Protein AF-T1H4Y2-F1 (afdb_monomer_lite)

Secondary structure (DSSP, 8-state):
--HHHHHHHHHT--STT-EEEEESS-BTTBPPEEEEEE---GGGGGGTT---TTT-EEEEEETTTEEEEEEEEHHHHHHHEEE--HHHHHHHHHHHHHHHHHS-HHHHHHS--HHHHTT----

Radius of gyration: 16.42 Å; chains: 1; bounding box: 44×29×43 Å

InterPro domains:
  IPR026741 Protein strawberry notch [PTHR12706] (1-123)
  IPR057332 SBNO, alpha/beta domain [PF25373] (1-123)

Foldseek 3Di:
DALVVLVVVQVPADDPLWAWWWFPDDQVNAIFIKTWHWDPDPVCPVPPPDDDQQNTWTWIAGLQPGTDPDIDGSVVRVVGIDHDDSVVRNVRRNVRNVCSVVPPPCCVRVVDDPQVVVVHDDD

Structure (mmCIF, N/CA/C/O backbone):
data_AF-T1H4Y2-F1
#
_entry.id   AF-T1H4Y2-F1
#
loop_
_atom_site.group_PDB
_atom_site.id
_atom_site.type_symbol
_atom_site.label_atom_id
_atom_site.label_alt_id
_atom_site.label_comp_id
_atom_site.label_asym_id
_atom_site.label_entity_id
_atom_site.label_seq_id
_atom_site.pdbx_PDB_ins_code
_atom_site.Cartn_x
_atom_site.Cartn_y
_atom_site.Cartn_z
_atom_site.occupancy
_atom_site.B_iso_or_equiv
_atom_site.auth_seq_id
_atom_site.auth_comp_id
_atom_site.auth_asym_id
_atom_site.auth_atom_id
_atom_site.pdbx_PDB_model_num
ATOM 1 N N . MET A 1 1 ? -4.851 -5.226 -8.781 1.00 81.88 1 MET A N 1
ATOM 2 C CA . MET A 1 1 ? -5.851 -4.181 -8.496 1.00 81.88 1 MET A CA 1
ATOM 3 C C . MET A 1 1 ? -5.241 -2.834 -8.821 1.00 81.88 1 MET A C 1
ATOM 5 O O . MET A 1 1 ? -4.300 -2.418 -8.142 1.00 81.88 1 MET A O 1
ATOM 9 N N . ILE A 1 2 ? -5.724 -2.202 -9.889 1.00 88.38 2 ILE A N 1
ATOM 10 C CA . ILE A 1 2 ? -5.220 -0.889 -10.318 1.00 88.38 2 ILE A CA 1
ATOM 11 C C . ILE A 1 2 ? -5.605 0.194 -9.308 1.00 88.38 2 ILE A C 1
ATOM 13 O O . ILE A 1 2 ? -6.512 0.007 -8.497 1.00 88.38 2 ILE A O 1
ATOM 17 N N . TRP A 1 3 ? -4.928 1.343 -9.369 1.00 90.06 3 TRP A N 1
ATOM 18 C CA . TRP A 1 3 ? -5.235 2.483 -8.503 1.00 90.06 3 TRP A CA 1
ATOM 19 C C . TRP A 1 3 ? -6.704 2.917 -8.592 1.00 90.06 3 TRP A C 1
ATOM 21 O O . TRP A 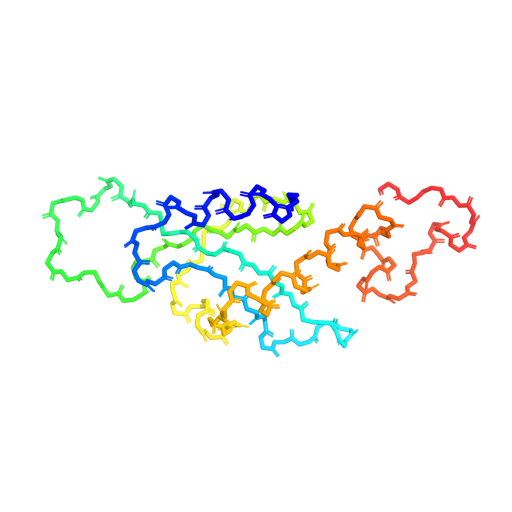1 3 ? -7.332 3.161 -7.568 1.00 90.06 3 TRP A O 1
ATOM 31 N N . GLN A 1 4 ? -7.284 2.915 -9.796 1.00 89.88 4 GLN A N 1
ATOM 32 C CA . GLN A 1 4 ? -8.680 3.301 -10.015 1.00 89.88 4 GLN A CA 1
ATOM 33 C C . GLN A 1 4 ? -9.664 2.444 -9.200 1.00 89.88 4 GLN A C 1
ATOM 35 O O . GLN A 1 4 ? -10.552 2.981 -8.547 1.00 89.88 4 GLN A O 1
ATOM 40 N N . GLU A 1 5 ? -9.470 1.121 -9.182 1.00 90.12 5 GLU A N 1
ATOM 41 C CA . GLU A 1 5 ? -10.278 0.196 -8.375 1.00 90.12 5 GLU A CA 1
ATOM 42 C C . GLU A 1 5 ? -10.067 0.425 -6.872 1.00 90.12 5 GLU A C 1
ATOM 44 O O . GLU A 1 5 ? -10.979 0.235 -6.069 1.00 90.12 5 GLU A O 1
ATOM 49 N N . ALA A 1 6 ? -8.853 0.818 -6.475 1.00 89.50 6 ALA A N 1
ATOM 50 C CA . ALA A 1 6 ? -8.533 1.143 -5.090 1.00 89.50 6 ALA A CA 1
ATOM 51 C C . ALA A 1 6 ? -9.216 2.419 -4.618 1.00 89.50 6 ALA A C 1
ATOM 53 O O . ALA A 1 6 ? -9.718 2.444 -3.499 1.00 89.50 6 ALA A O 1
ATOM 54 N N . ILE A 1 7 ? -9.272 3.439 -5.469 1.00 90.94 7 ILE A N 1
ATOM 55 C CA . ILE A 1 7 ? -9.987 4.684 -5.196 1.00 90.94 7 ILE A CA 1
ATOM 56 C C . ILE A 1 7 ? -11.494 4.466 -5.135 1.00 90.94 7 ILE A C 1
ATOM 58 O O . ILE A 1 7 ? -12.126 4.991 -4.226 1.00 90.94 7 ILE A O 1
ATOM 62 N N . ASP A 1 8 ? -12.059 3.677 -6.047 1.00 90.75 8 ASP A N 1
ATOM 63 C CA . ASP A 1 8 ? -13.487 3.345 -6.025 1.00 90.75 8 ASP A CA 1
ATOM 64 C C . ASP A 1 8 ? -13.871 2.677 -4.696 1.00 90.75 8 ASP A C 1
ATOM 66 O O . ASP A 1 8 ? -14.732 3.167 -3.967 1.00 90.75 8 ASP A O 1
ATOM 70 N N . LYS A 1 9 ? -13.102 1.655 -4.291 1.00 88.50 9 LYS A N 1
ATOM 71 C CA . LYS A 1 9 ? -13.242 1.026 -2.972 1.00 88.50 9 LYS A CA 1
ATOM 72 C C . LYS A 1 9 ? -13.044 2.012 -1.834 1.00 88.50 9 LYS A C 1
ATOM 74 O O . LYS A 1 9 ? -13.779 1.939 -0.862 1.00 88.50 9 LYS A O 1
ATOM 79 N N . TRP A 1 10 ? -12.048 2.891 -1.937 1.00 89.00 10 TRP A N 1
ATOM 80 C CA . TRP A 1 10 ? -11.761 3.906 -0.929 1.00 89.00 10 TRP A CA 1
ATOM 81 C C . TRP A 1 10 ? -12.909 4.905 -0.758 1.00 89.00 10 TRP A C 1
ATOM 83 O O . TRP A 1 10 ? -13.188 5.317 0.363 1.00 89.00 10 TRP A O 1
ATOM 93 N N . SER A 1 11 ? -13.597 5.250 -1.846 1.00 88.06 11 SER A N 1
ATOM 94 C CA . SER A 1 11 ? -14.745 6.155 -1.835 1.00 88.06 11 SER A CA 1
ATOM 95 C C . SER A 1 11 ? -15.977 5.557 -1.152 1.00 88.06 11 SER A C 1
ATOM 97 O O . SER A 1 11 ? -16.832 6.320 -0.708 1.00 88.06 11 SER A O 1
ATOM 99 N N . ASP A 1 12 ? -16.081 4.228 -1.081 1.00 86.19 12 ASP A N 1
ATOM 100 C CA . ASP A 1 12 ? -17.157 3.520 -0.372 1.00 86.19 12 ASP A CA 1
ATOM 101 C C . ASP A 1 12 ? -16.864 3.370 1.137 1.00 86.19 12 ASP A C 1
ATOM 103 O O . ASP A 1 12 ? -17.746 3.016 1.920 1.00 86.19 12 ASP A O 1
ATOM 107 N N . LEU A 1 13 ? -15.629 3.659 1.573 1.00 83.75 13 LEU A N 1
ATOM 108 C CA . LEU A 1 13 ? -15.229 3.549 2.978 1.00 83.75 13 LEU A CA 1
ATOM 109 C C . LEU A 1 13 ? -15.849 4.678 3.801 1.00 83.75 13 LEU A C 1
ATOM 111 O O . LEU A 1 13 ? -15.805 5.852 3.434 1.00 83.75 13 LEU A O 1
ATOM 115 N N . ILE A 1 14 ? -16.384 4.310 4.960 1.00 76.25 14 ILE A N 1
ATOM 116 C CA . ILE A 1 14 ? -17.129 5.213 5.848 1.00 76.25 14 ILE A CA 1
ATOM 117 C C . ILE A 1 14 ? -16.488 5.346 7.230 1.00 76.25 14 ILE A C 1
ATOM 119 O O . ILE A 1 14 ? -16.766 6.307 7.948 1.00 76.25 14 ILE A O 1
ATOM 123 N N . SER A 1 15 ? -15.640 4.399 7.635 1.00 79.00 15 SER A N 1
ATOM 124 C CA . SER A 1 15 ? -14.961 4.434 8.928 1.00 79.00 15 SER A CA 1
ATOM 125 C C . SER A 1 15 ? -13.713 5.312 8.843 1.00 79.00 15 SER A C 1
ATOM 127 O O . SER A 1 15 ? -12.883 5.182 7.948 1.00 79.00 15 SER A O 1
ATOM 129 N N . ASP A 1 16 ? -13.511 6.175 9.839 1.00 79.62 16 ASP A N 1
ATOM 130 C CA . ASP A 1 16 ? -12.327 7.046 9.929 1.00 79.62 16 ASP A CA 1
ATOM 131 C C . ASP A 1 16 ? -11.009 6.248 10.001 1.00 79.62 16 ASP A C 1
ATOM 133 O O . ASP A 1 16 ? -9.927 6.740 9.688 1.00 79.62 16 ASP A O 1
ATOM 137 N N . LYS A 1 17 ? -11.086 4.974 10.386 1.00 83.81 17 LYS A N 1
ATOM 138 C CA . LYS A 1 17 ? -9.941 4.062 10.472 1.00 83.81 17 LYS A CA 1
ATOM 139 C C . LYS A 1 17 ? -9.668 3.318 9.171 1.00 83.81 17 LYS A C 1
ATOM 141 O O . LYS A 1 17 ? -8.681 2.600 9.086 1.00 83.81 17 LYS A O 1
ATOM 146 N N . GLU A 1 18 ? -10.533 3.455 8.182 1.00 89.19 18 GLU A N 1
ATOM 147 C CA . GLU A 1 18 ? -10.316 2.907 6.857 1.00 89.19 18 GLU A CA 1
ATOM 148 C C . GLU A 1 18 ? -9.464 3.861 6.017 1.00 89.19 18 GLU A C 1
ATOM 150 O O . GLU A 1 18 ? -9.376 5.070 6.270 1.00 89.19 18 GLU A O 1
ATOM 155 N N . GLY A 1 19 ? -8.776 3.305 5.023 1.00 91.94 19 GLY A N 1
ATOM 156 C CA . GLY A 1 19 ? -7.998 4.105 4.090 1.00 91.94 19 GLY A CA 1
ATOM 157 C C . GLY A 1 19 ? -6.713 3.450 3.621 1.00 91.94 19 GLY A C 1
ATOM 158 O O . GLY A 1 19 ? -6.506 2.242 3.755 1.00 91.94 19 GLY A O 1
ATOM 159 N N . PHE A 1 20 ? -5.842 4.277 3.053 1.00 93.38 20 PHE A N 1
ATOM 160 C CA . PHE A 1 20 ? -4.547 3.841 2.560 1.00 93.38 20 PHE A CA 1
ATOM 161 C C . PHE A 1 20 ? -3.486 3.855 3.652 1.00 93.38 20 PHE A C 1
ATOM 163 O O . PHE A 1 20 ? -3.387 4.777 4.465 1.00 93.38 20 PHE A O 1
ATOM 170 N N . TYR A 1 21 ? -2.656 2.821 3.629 1.00 92.88 21 TYR A N 1
ATOM 171 C CA . TYR A 1 21 ? -1.586 2.606 4.581 1.00 92.88 21 TYR A CA 1
ATOM 172 C C . TYR A 1 21 ? -0.293 2.235 3.854 1.00 92.88 21 TYR A C 1
ATOM 174 O O . TYR A 1 21 ? -0.297 1.430 2.924 1.00 92.88 21 TYR A O 1
ATOM 182 N N . LEU A 1 22 ? 0.832 2.784 4.313 1.00 92.38 22 LEU A N 1
ATOM 183 C CA . LEU A 1 22 ? 2.173 2.447 3.833 1.00 92.38 22 LEU A CA 1
ATOM 184 C C . LEU A 1 22 ? 2.956 1.688 4.892 1.00 92.38 22 LEU A C 1
ATOM 186 O O . LEU A 1 22 ? 2.957 2.065 6.061 1.00 92.38 22 LEU A O 1
ATOM 190 N N . SER A 1 23 ? 3.662 0.633 4.494 1.00 90.56 23 SER A N 1
ATOM 191 C CA . SER A 1 23 ? 4.446 -0.166 5.433 1.00 90.56 23 SER A CA 1
ATOM 192 C C . SER A 1 23 ? 5.581 0.653 6.048 1.00 90.56 23 SER A C 1
ATOM 194 O O . SER A 1 23 ? 6.329 1.333 5.343 1.00 90.56 23 SER A O 1
ATOM 196 N N . HIS A 1 24 ? 5.754 0.537 7.367 1.00 87.62 24 HIS A N 1
ATOM 197 C CA . HIS A 1 24 ? 6.949 1.035 8.053 1.00 87.62 24 HIS A CA 1
ATOM 198 C C . HIS A 1 24 ? 8.186 0.250 7.620 1.00 87.62 24 HIS A C 1
ATOM 200 O O . HIS A 1 24 ? 9.274 0.802 7.476 1.00 87.62 24 HIS A O 1
ATOM 206 N N . GLN A 1 25 ? 8.011 -1.055 7.407 1.00 78.94 25 GLN A N 1
ATOM 207 C CA . GLN A 1 25 ? 9.081 -1.911 6.928 1.00 78.94 25 GLN A CA 1
ATOM 208 C C . GLN A 1 25 ? 9.297 -1.699 5.433 1.00 78.94 25 GLN A C 1
ATOM 210 O O . GLN A 1 25 ? 8.388 -1.893 4.620 1.00 78.94 25 GLN A O 1
ATOM 215 N N . LEU A 1 26 ? 10.529 -1.336 5.091 1.00 76.62 26 LEU A N 1
ATOM 216 C CA . LEU A 1 26 ? 11.036 -1.350 3.730 1.00 76.62 26 LEU A CA 1
ATOM 217 C C . LEU A 1 26 ? 11.454 -2.781 3.409 1.00 76.62 26 LEU A C 1
ATOM 219 O O . LEU A 1 26 ? 12.373 -3.319 4.026 1.00 76.62 26 LEU A O 1
ATOM 223 N N . LYS A 1 27 ? 10.794 -3.404 2.440 1.00 67.56 27 LYS A N 1
ATOM 224 C CA . LYS A 1 27 ? 11.265 -4.672 1.885 1.00 67.56 27 LYS A CA 1
ATOM 225 C C . LYS A 1 27 ? 12.084 -4.348 0.644 1.00 67.56 27 LYS A C 1
ATOM 227 O O . LYS A 1 27 ? 11.551 -3.798 -0.315 1.00 67.56 27 LYS A O 1
ATOM 232 N N . ASN A 1 28 ? 13.383 -4.641 0.702 1.00 65.56 28 ASN A N 1
ATOM 233 C CA . ASN A 1 28 ? 14.341 -4.347 -0.367 1.00 65.56 28 ASN A CA 1
ATOM 234 C C . ASN A 1 28 ? 14.329 -2.863 -0.807 1.00 65.56 28 ASN A C 1
ATOM 236 O O . ASN A 1 28 ? 14.277 -2.544 -1.991 1.00 65.56 28 ASN A O 1
ATOM 240 N N . GLY A 1 29 ? 14.271 -1.946 0.168 1.00 67.75 29 GLY A N 1
ATOM 241 C CA . GLY A 1 29 ? 14.227 -0.498 -0.076 1.00 67.75 29 GLY A CA 1
ATOM 242 C C . GLY A 1 29 ? 12.876 0.054 -0.548 1.00 67.75 29 GLY A C 1
ATOM 243 O O . GLY A 1 29 ? 12.753 1.263 -0.725 1.00 67.75 29 GLY A O 1
ATOM 244 N N . LYS A 1 30 ? 11.846 -0.788 -0.713 1.00 75.50 30 LYS A N 1
ATOM 245 C CA . LYS A 1 30 ? 10.521 -0.378 -1.202 1.00 75.50 30 LYS A CA 1
ATOM 246 C C . LYS A 1 30 ? 9.466 -0.436 -0.097 1.00 75.50 30 LYS A C 1
ATOM 248 O O . LYS A 1 30 ? 9.422 -1.384 0.695 1.00 75.50 30 LYS A O 1
ATOM 253 N N . LYS A 1 31 ? 8.601 0.581 -0.050 1.00 84.12 31 LYS A N 1
ATOM 254 C CA . LYS A 1 31 ? 7.410 0.616 0.815 1.00 84.12 31 LYS A CA 1
ATOM 255 C C . LYS A 1 31 ? 6.259 -0.125 0.145 1.00 84.12 31 LYS A C 1
ATOM 257 O O . LYS A 1 31 ? 6.141 -0.117 -1.076 1.00 84.12 31 LYS A O 1
ATOM 262 N N . THR A 1 32 ? 5.410 -0.748 0.956 1.00 85.56 32 THR A N 1
ATOM 263 C CA . THR A 1 32 ? 4.195 -1.421 0.491 1.00 85.56 32 THR A CA 1
ATOM 264 C C . THR A 1 32 ? 2.977 -0.574 0.796 1.00 85.56 32 THR A C 1
ATOM 266 O O . THR A 1 32 ? 2.720 -0.300 1.967 1.00 85.56 32 THR A O 1
ATOM 269 N N . ALA A 1 33 ? 2.236 -0.206 -0.243 1.00 91.38 33 ALA A N 1
ATOM 270 C CA . ALA A 1 33 ? 0.922 0.398 -0.146 1.00 91.38 33 ALA A CA 1
ATOM 271 C C . ALA A 1 33 ? -0.145 -0.685 -0.007 1.00 91.38 33 AL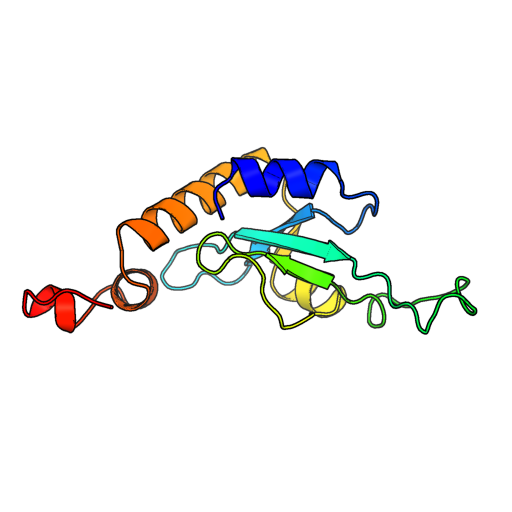A A C 1
ATOM 273 O O . ALA A 1 33 ? -0.145 -1.695 -0.714 1.00 91.38 33 ALA A O 1
ATOM 274 N N . ILE A 1 34 ? -1.039 -0.471 0.949 1.00 92.56 34 ILE A N 1
ATOM 275 C CA . ILE A 1 34 ? -2.196 -1.317 1.194 1.00 92.56 34 ILE A CA 1
ATOM 276 C C . ILE A 1 34 ? -3.423 -0.445 1.451 1.00 92.56 34 ILE A C 1
ATOM 278 O O . ILE A 1 34 ? -3.305 0.685 1.920 1.00 92.56 34 ILE A O 1
ATOM 282 N N . LEU A 1 35 ? -4.600 -0.978 1.155 1.00 92.38 35 LEU A N 1
ATOM 283 C CA . LEU A 1 35 ? -5.880 -0.346 1.452 1.00 92.38 35 LEU A CA 1
ATOM 284 C C . LEU A 1 35 ? -6.550 -1.207 2.514 1.00 92.38 35 LEU A C 1
ATOM 286 O O . LEU A 1 35 ? -6.784 -2.393 2.286 1.00 92.38 35 LEU A O 1
ATOM 290 N N . ALA A 1 36 ? -6.789 -0.634 3.686 1.00 92.31 36 ALA A N 1
ATOM 291 C CA . ALA A 1 36 ? -7.446 -1.317 4.786 1.00 92.31 36 ALA A CA 1
ATOM 292 C C . ALA A 1 36 ? -8.919 -0.904 4.823 1.00 92.31 36 ALA A C 1
ATOM 294 O O . ALA A 1 36 ? -9.232 0.282 4.927 1.00 92.31 36 ALA A O 1
ATOM 295 N N . CYS A 1 37 ? -9.797 -1.899 4.745 1.00 89.56 37 CYS A N 1
ATOM 296 C CA . CYS A 1 37 ? -11.246 -1.753 4.804 1.00 89.56 37 CYS A CA 1
ATOM 297 C C . CYS A 1 37 ? -11.771 -2.531 6.014 1.00 89.56 37 CYS A C 1
ATOM 299 O O . CYS A 1 37 ? -11.384 -3.676 6.226 1.00 89.56 37 CYS A O 1
ATOM 301 N N . GLU A 1 38 ? -12.584 -1.907 6.848 1.00 87.19 38 GLU A N 1
ATOM 302 C CA . GLU A 1 38 ? -13.119 -2.473 8.077 1.00 87.19 38 GLU A CA 1
ATOM 303 C C . GLU A 1 38 ? -14.137 -3.561 7.730 1.00 87.19 38 GLU A C 1
ATOM 305 O O . GLU A 1 38 ? -15.039 -3.373 6.916 1.00 87.19 38 GLU A O 1
ATOM 310 N N . VAL A 1 39 ? -13.997 -4.737 8.340 1.00 82.56 39 VAL A N 1
ATOM 311 C CA . VAL A 1 39 ? -14.918 -5.848 8.093 1.00 82.56 39 VAL A CA 1
ATOM 312 C C . VAL A 1 39 ? -16.003 -5.809 9.153 1.00 82.56 39 VAL A C 1
ATOM 314 O O . VAL A 1 39 ? -15.747 -6.090 10.325 1.00 82.56 39 VAL A O 1
ATOM 317 N N . GLU A 1 40 ? -17.235 -5.493 8.751 1.00 68.81 40 GLU A N 1
ATOM 318 C CA . GLU A 1 40 ? -18.371 -5.504 9.672 1.00 68.81 40 GLU A CA 1
ATOM 319 C C . GLU A 1 40 ? -18.643 -6.951 10.131 1.00 68.81 40 GLU A C 1
ATOM 321 O O . GLU A 1 40 ? -19.259 -7.762 9.428 1.00 68.81 40 GLU A O 1
ATOM 326 N N . GLN A 1 41 ? -18.168 -7.315 11.327 1.00 61.16 41 GLN A N 1
ATOM 327 C CA . GLN A 1 41 ? -18.434 -8.633 11.896 1.00 61.16 41 GLN A CA 1
ATOM 328 C C . GLN A 1 41 ? -19.923 -8.753 12.239 1.00 61.16 41 GLN A C 1
ATOM 330 O O . GLN A 1 41 ? -20.395 -8.288 13.277 1.00 61.16 41 GLN A O 1
ATOM 335 N N . LYS A 1 42 ? -20.673 -9.452 11.376 1.00 53.31 42 LYS A N 1
ATOM 336 C CA . LYS A 1 42 ? -22.108 -9.746 11.555 1.00 53.31 42 LYS A CA 1
ATOM 337 C C . LYS A 1 42 ? -22.450 -10.366 12.920 1.00 53.31 42 LYS A C 1
ATOM 339 O O . LYS A 1 42 ? -23.569 -10.181 13.385 1.00 53.31 42 LYS A O 1
ATOM 344 N N . GLN A 1 43 ? -21.511 -11.050 13.581 1.00 50.69 43 GLN A N 1
ATOM 345 C CA . GLN A 1 43 ? -21.729 -11.648 14.907 1.00 50.69 43 GLN A CA 1
ATOM 346 C C . GLN A 1 43 ? -21.754 -10.637 16.068 1.00 50.69 43 GLN A C 1
ATOM 348 O O . GLN A 1 43 ? -22.231 -10.982 17.144 1.00 50.69 43 GLN A O 1
ATOM 353 N N . MET A 1 44 ? -21.313 -9.388 15.870 1.00 51.97 44 MET A N 1
ATOM 354 C CA . MET A 1 44 ? -21.163 -8.410 16.960 1.00 51.97 44 MET A CA 1
ATOM 355 C C . MET A 1 44 ? -22.171 -7.253 16.925 1.00 51.97 44 MET A C 1
ATOM 357 O O . MET A 1 44 ? -22.064 -6.313 17.714 1.00 51.97 44 MET A O 1
ATOM 361 N N . LYS A 1 45 ? -23.201 -7.331 16.065 1.00 47.44 45 LYS A N 1
ATOM 362 C CA . LYS A 1 45 ? -24.253 -6.299 15.953 1.00 47.44 45 LYS A CA 1
ATOM 363 C C . LYS A 1 45 ? -25.011 -6.038 17.260 1.00 47.44 45 LYS A C 1
ATOM 365 O O . LYS A 1 45 ? -25.482 -4.924 17.460 1.00 47.44 45 LYS A O 1
ATOM 370 N N . ASN A 1 46 ? -25.050 -7.002 18.181 1.00 50.19 46 ASN A N 1
ATOM 371 C CA . ASN A 1 46 ? -25.720 -6.848 19.476 1.00 50.19 46 ASN A CA 1
ATOM 372 C C . ASN A 1 46 ? -24.874 -6.150 20.557 1.00 50.19 46 ASN A C 1
ATOM 374 O O . ASN A 1 46 ? -25.355 -5.981 21.674 1.00 50.19 46 ASN A O 1
ATOM 378 N N . LYS A 1 47 ? -23.623 -5.754 20.276 1.00 50.88 47 LYS A N 1
ATOM 379 C CA . LYS A 1 47 ? -22.719 -5.187 21.293 1.00 50.88 47 LYS A CA 1
ATOM 380 C C . LYS A 1 47 ? -21.903 -4.014 20.745 1.00 50.88 47 LYS A C 1
ATOM 382 O O . LYS A 1 47 ? -20.690 -3.946 20.906 1.00 50.88 47 LYS A O 1
ATOM 387 N N . LYS A 1 48 ? -22.594 -3.076 20.092 1.00 51.22 48 LYS A N 1
ATOM 388 C CA . LYS A 1 48 ? -22.012 -1.889 19.440 1.00 51.22 48 LYS A CA 1
ATOM 389 C C . LYS A 1 48 ? -21.378 -0.867 20.399 1.00 51.22 48 LYS A C 1
ATOM 391 O O . LYS A 1 48 ? -20.843 0.129 19.933 1.00 51.22 48 LYS A O 1
ATOM 396 N N . GLU A 1 49 ? -21.409 -1.087 21.715 1.00 53.19 49 GLU A N 1
ATOM 397 C CA . GLU A 1 49 ? -21.019 -0.041 22.667 1.00 53.19 49 GLU A CA 1
ATOM 398 C C . GLU A 1 49 ? -19.521 0.052 22.987 1.00 53.19 49 GLU A C 1
ATOM 400 O O . GLU A 1 49 ? -19.090 1.140 23.350 1.00 53.19 49 GLU A O 1
ATOM 405 N N . LYS A 1 50 ? -18.685 -0.991 22.823 1.00 53.53 50 LYS A N 1
ATOM 406 C CA . LYS A 1 50 ? -17.223 -0.884 23.078 1.00 53.53 50 LYS A CA 1
ATOM 407 C C . LYS A 1 50 ? -16.383 -1.940 22.335 1.00 53.53 50 LYS A C 1
ATOM 409 O O . LYS A 1 50 ? -15.746 -2.771 22.985 1.00 53.53 50 LYS A O 1
ATOM 414 N N . LEU A 1 51 ? -16.325 -1.931 20.998 1.00 61.00 51 LEU A N 1
ATOM 415 C CA . LEU A 1 51 ? -15.280 -2.713 20.312 1.00 61.00 51 LEU A CA 1
ATOM 416 C C . LEU A 1 51 ? -13.913 -2.038 20.519 1.00 61.00 51 LEU A C 1
ATOM 418 O O . LEU A 1 51 ? -13.678 -0.902 20.106 1.00 61.00 51 LEU A O 1
ATOM 422 N N . SER A 1 52 ? -13.001 -2.743 21.190 1.00 65.38 52 SER A N 1
ATOM 423 C CA . SER A 1 52 ? -11.606 -2.314 21.330 1.00 65.38 52 SER A CA 1
ATOM 424 C C . SER A 1 52 ? -10.885 -2.397 19.984 1.00 65.38 52 SER A C 1
ATOM 426 O O . SER A 1 52 ? -11.203 -3.253 19.169 1.00 65.38 52 SER A O 1
ATOM 428 N N . LYS A 1 53 ? -9.838 -1.588 19.764 1.00 65.06 53 LYS A N 1
ATOM 429 C CA . LYS A 1 53 ? -9.029 -1.607 18.520 1.00 65.06 53 LYS A CA 1
ATOM 430 C C . LYS A 1 53 ? -8.517 -3.002 18.098 1.00 65.06 53 LYS A C 1
ATOM 432 O O . LYS A 1 53 ? -8.209 -3.205 16.933 1.00 65.06 53 LYS A O 1
ATOM 437 N N . LYS A 1 54 ? -8.394 -3.944 19.039 1.00 66.31 54 LYS A N 1
ATOM 438 C CA . LYS A 1 54 ? -7.973 -5.334 18.784 1.00 66.31 54 LYS A CA 1
ATOM 439 C C . LYS A 1 54 ? -9.083 -6.220 18.209 1.00 66.31 54 LYS A C 1
ATOM 441 O O . LYS A 1 54 ? -8.777 -7.239 17.609 1.00 66.31 54 LYS A O 1
ATOM 446 N N . ASP A 1 55 ? -10.331 -5.825 18.419 1.00 71.50 55 ASP A N 1
ATOM 447 C CA . ASP A 1 55 ? -11.538 -6.530 17.989 1.00 71.50 55 ASP A CA 1
ATOM 448 C C . ASP A 1 55 ? -11.974 -6.082 16.584 1.00 71.50 55 ASP A C 1
ATOM 450 O O . ASP A 1 55 ? -12.630 -6.814 15.856 1.00 71.50 55 ASP A O 1
ATOM 454 N N . ILE A 1 56 ? -11.552 -4.880 16.171 1.00 80.88 56 ILE A N 1
ATOM 455 C CA . ILE A 1 56 ? -11.836 -4.345 14.841 1.00 80.88 56 ILE A CA 1
ATOM 456 C C . ILE A 1 56 ? -10.908 -5.013 13.826 1.00 80.88 56 ILE A C 1
ATOM 458 O O . ILE A 1 56 ? -9.697 -4.761 13.797 1.00 80.88 56 ILE A O 1
ATOM 462 N N . MET A 1 57 ? -11.504 -5.869 13.006 1.00 86.00 57 MET A N 1
ATOM 463 C CA . MET A 1 57 ? -10.852 -6.597 11.927 1.00 86.00 57 MET A CA 1
ATOM 464 C C . MET A 1 57 ? -10.928 -5.784 10.636 1.00 86.00 57 MET A C 1
ATOM 466 O O . MET A 1 57 ? -11.970 -5.227 10.304 1.00 86.00 57 MET A O 1
ATOM 470 N N . PHE A 1 58 ? -9.831 -5.754 9.893 1.00 88.38 58 PHE A N 1
ATOM 471 C CA . PHE A 1 58 ? -9.708 -5.080 8.610 1.00 88.38 58 PHE A CA 1
ATOM 472 C C . PHE A 1 58 ? -9.298 -6.079 7.534 1.00 88.38 58 PHE A C 1
ATOM 474 O O . PHE A 1 58 ? -8.416 -6.921 7.720 1.00 88.38 58 PHE A O 1
ATOM 481 N N . GLN A 1 59 ? -9.935 -5.951 6.385 1.00 90.38 59 GLN A N 1
ATOM 482 C CA . GLN A 1 59 ? -9.600 -6.608 5.146 1.00 90.38 59 GLN A CA 1
ATOM 483 C C . GLN A 1 59 ? -8.591 -5.753 4.386 1.00 90.38 59 GLN A C 1
ATOM 485 O O . GLN A 1 59 ? -8.802 -4.562 4.153 1.00 90.38 59 GLN A O 1
ATOM 490 N N . ILE A 1 60 ? -7.474 -6.371 4.014 1.00 90.69 60 ILE A N 1
ATOM 491 C CA . ILE A 1 60 ? -6.377 -5.686 3.343 1.00 90.69 60 ILE A CA 1
ATOM 492 C C . ILE A 1 60 ? -6.471 -5.918 1.841 1.00 90.69 60 ILE A C 1
ATOM 494 O O . ILE A 1 60 ? -6.596 -7.050 1.383 1.00 90.69 60 ILE A O 1
ATOM 498 N N . TYR A 1 61 ? -6.343 -4.857 1.060 1.00 89.88 61 TYR A N 1
ATOM 499 C CA . TYR A 1 61 ? -6.168 -4.933 -0.382 1.00 89.88 61 TYR A CA 1
ATOM 500 C C . TYR A 1 61 ? -4.757 -4.504 -0.755 1.00 89.88 61 TYR A C 1
ATOM 502 O O . TYR A 1 61 ? -4.196 -3.568 -0.181 1.00 89.88 61 TYR A O 1
ATOM 510 N N . ARG A 1 62 ? -4.182 -5.209 -1.725 1.00 88.31 62 ARG A N 1
ATOM 511 C CA . ARG A 1 62 ? -2.844 -4.981 -2.258 1.00 88.31 62 ARG A CA 1
ATOM 512 C C . ARG A 1 62 ? -2.902 -4.761 -3.768 1.00 88.31 62 ARG A C 1
ATOM 514 O O . ARG A 1 62 ? -3.702 -5.417 -4.436 1.00 88.31 62 ARG A O 1
ATOM 521 N N . PRO A 1 63 ? -2.006 -3.940 -4.331 1.00 85.19 63 PRO A N 1
ATOM 522 C CA . PRO A 1 63 ? -1.913 -3.749 -5.778 1.00 85.19 63 PRO A CA 1
ATOM 523 C C . PRO A 1 63 ? -1.671 -5.067 -6.531 1.00 85.19 63 PRO A C 1
ATOM 525 O O . PRO A 1 63 ? -2.339 -5.336 -7.528 1.00 85.19 63 PRO A O 1
ATOM 528 N N . ASN A 1 64 ? -0.794 -5.926 -6.003 1.00 77.31 64 ASN A N 1
ATOM 529 C CA . ASN A 1 64 ? -0.319 -7.141 -6.677 1.00 77.31 64 ASN A CA 1
ATOM 530 C C . ASN A 1 64 ? -1.360 -8.270 -6.690 1.00 77.31 64 ASN A C 1
ATOM 532 O O . ASN A 1 64 ? -1.658 -8.851 -7.723 1.00 77.31 64 ASN A O 1
ATOM 536 N N . THR A 1 65 ? -1.910 -8.592 -5.516 1.00 77.19 65 THR A N 1
ATOM 537 C CA . THR A 1 65 ? -2.791 -9.761 -5.313 1.00 77.19 65 THR A CA 1
ATOM 538 C C . THR A 1 65 ? -4.266 -9.365 -5.219 1.00 77.19 65 THR A C 1
ATOM 540 O O . THR A 1 65 ? -5.140 -10.223 -5.177 1.00 77.19 65 THR A O 1
ATOM 543 N N . GLY A 1 66 ? -4.568 -8.065 -5.155 1.00 83.62 66 GLY A N 1
ATOM 544 C CA . GLY A 1 66 ? -5.907 -7.587 -4.843 1.00 83.62 66 GLY A CA 1
ATOM 545 C C . GLY A 1 66 ? -6.266 -7.905 -3.396 1.00 83.62 66 GLY A C 1
ATOM 546 O O . GLY A 1 66 ? -5.566 -7.499 -2.468 1.00 83.62 66 GLY A O 1
ATOM 547 N N . LEU A 1 67 ? -7.368 -8.619 -3.201 1.00 84.75 67 LEU A N 1
ATOM 548 C CA . LEU A 1 67 ? -7.911 -8.919 -1.885 1.00 84.75 67 LEU A CA 1
ATOM 549 C C . LEU A 1 67 ? -7.044 -9.925 -1.108 1.00 84.75 67 LEU A C 1
ATOM 551 O O . LEU A 1 67 ? -6.902 -11.084 -1.492 1.00 84.75 67 LEU A O 1
ATOM 555 N N . GLN A 1 68 ? -6.529 -9.508 0.047 1.00 81.19 68 GLN A N 1
ATOM 556 C CA . GLN A 1 68 ? -5.933 -10.407 1.024 1.00 81.19 68 GLN A CA 1
ATOM 557 C C . GLN A 1 68 ? -7.031 -11.020 1.903 1.00 81.19 68 GLN A C 1
ATOM 559 O O . GLN A 1 68 ? -7.606 -10.354 2.757 1.00 81.19 68 GLN A O 1
ATOM 564 N N . PHE A 1 69 ? -7.262 -12.327 1.736 1.00 72.12 69 PHE A N 1
ATOM 565 C CA . PHE A 1 69 ? -8.209 -13.120 2.543 1.00 72.12 69 PHE A CA 1
ATOM 566 C C . PHE A 1 69 ? -7.929 -13.096 4.051 1.00 72.12 69 PHE A C 1
ATOM 568 O O . PHE A 1 69 ? -8.789 -13.432 4.863 1.00 72.12 69 PHE A O 1
ATOM 575 N N . ARG A 1 70 ? -6.698 -12.755 4.438 1.00 80.12 70 ARG A N 1
ATOM 576 C C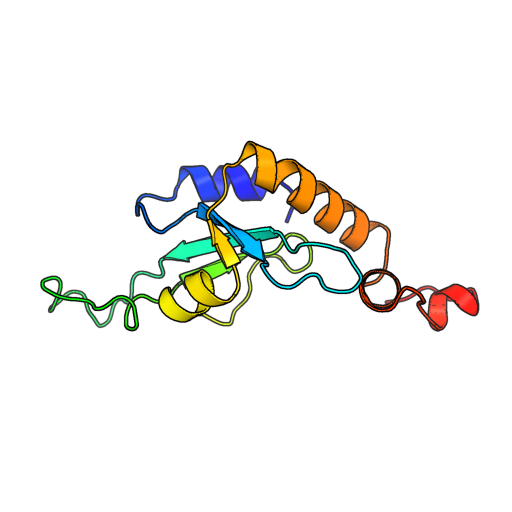A . ARG A 1 70 ? -6.309 -12.676 5.838 1.00 80.12 70 ARG A CA 1
ATOM 577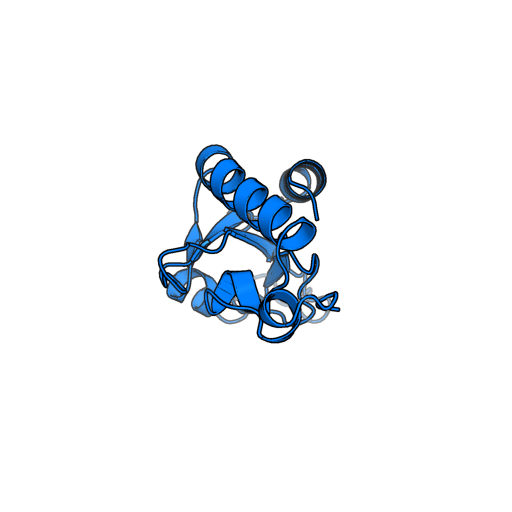 C C . ARG A 1 70 ? -6.701 -11.315 6.398 1.00 80.12 70 ARG A C 1
ATOM 579 O O . ARG A 1 70 ? -6.101 -10.305 6.040 1.00 80.12 70 ARG A O 1
ATOM 586 N N . HIS A 1 71 ? -7.675 -11.326 7.298 1.00 86.12 71 HIS A N 1
ATOM 587 C CA . HIS A 1 71 ? -8.034 -10.155 8.083 1.00 86.12 71 HIS A CA 1
ATOM 588 C C . HIS A 1 71 ? -6.956 -9.867 9.130 1.00 86.12 71 HIS A C 1
ATOM 590 O O . HIS A 1 71 ? -6.462 -10.786 9.788 1.00 86.12 71 HIS A O 1
ATOM 596 N N . GLU A 1 72 ? -6.616 -8.595 9.297 1.00 86.12 72 GLU A N 1
ATOM 597 C CA . GLU A 1 72 ? -5.691 -8.123 10.326 1.00 86.12 72 GLU A CA 1
ATOM 598 C C . GLU A 1 72 ? -6.433 -7.160 11.257 1.00 86.12 72 GLU A C 1
ATOM 600 O O . GLU A 1 72 ? -7.312 -6.418 10.829 1.00 86.12 72 GLU A O 1
ATOM 605 N N . SER A 1 73 ? -6.094 -7.161 12.544 1.00 88.38 73 SER A N 1
ATOM 606 C CA . SER A 1 73 ? -6.674 -6.188 13.477 1.00 88.38 73 SER A CA 1
ATOM 607 C C . SER A 1 73 ? -6.070 -4.800 13.260 1.00 88.38 73 SER A C 1
ATOM 609 O O . SER A 1 73 ? -4.903 -4.678 12.872 1.00 88.38 73 SER A O 1
ATOM 611 N N . LEU A 1 74 ? -6.820 -3.743 13.586 1.00 86.19 74 LEU A N 1
ATOM 612 C CA . LEU A 1 74 ? -6.320 -2.365 13.489 1.00 86.19 74 LEU A CA 1
ATOM 613 C C . LEU A 1 74 ? -4.985 -2.176 14.220 1.00 86.19 74 LEU A C 1
ATOM 615 O O . LEU A 1 74 ? -4.089 -1.515 13.711 1.00 86.19 74 LEU A O 1
ATOM 619 N N . ALA A 1 75 ? -4.833 -2.792 15.395 1.00 87.12 75 ALA A N 1
ATOM 620 C CA . ALA A 1 75 ? -3.611 -2.698 16.190 1.00 87.12 75 ALA A CA 1
ATOM 621 C C . ALA A 1 75 ? -2.373 -3.236 15.446 1.00 87.12 75 ALA A C 1
ATOM 623 O O . ALA A 1 75 ? -1.289 -2.664 15.551 1.00 87.12 75 ALA A O 1
ATOM 624 N N . GLU A 1 76 ? -2.526 -4.318 14.680 1.00 87.31 76 GLU A N 1
ATOM 625 C CA . GLU A 1 76 ? -1.444 -4.876 13.863 1.00 87.31 76 GLU A CA 1
ATOM 626 C C . GLU A 1 76 ? -1.157 -4.001 12.639 1.00 87.31 76 GLU A C 1
ATOM 628 O O . GLU A 1 76 ? 0.007 -3.830 12.264 1.00 87.31 76 GLU A O 1
ATOM 633 N N . ILE A 1 77 ? -2.198 -3.411 12.046 1.00 89.31 77 ILE A N 1
ATOM 634 C CA . ILE A 1 77 ? -2.063 -2.490 10.915 1.00 89.31 77 ILE A CA 1
ATOM 635 C C . ILE A 1 77 ? -1.333 -1.225 11.351 1.00 89.31 77 ILE A C 1
ATOM 637 O O . ILE A 1 77 ? -0.315 -0.911 10.751 1.00 89.31 77 ILE A O 1
ATOM 641 N N . GLU A 1 78 ? -1.769 -0.561 12.424 1.00 88.25 78 GLU A N 1
ATOM 642 C CA . GLU A 1 78 ? -1.122 0.645 12.971 1.00 88.25 78 GLU A CA 1
ATOM 643 C C . GLU A 1 78 ? 0.340 0.381 13.389 1.00 88.25 78 GLU A C 1
ATOM 645 O O . GLU A 1 78 ? 1.179 1.280 13.365 1.00 88.25 78 GLU A O 1
ATOM 650 N N . LYS A 1 79 ? 0.677 -0.863 13.754 1.00 89.50 79 LYS A N 1
ATOM 651 C CA . LYS A 1 79 ? 2.050 -1.261 14.095 1.00 89.50 79 LYS A CA 1
ATOM 652 C C . LYS A 1 79 ? 2.928 -1.452 12.856 1.00 89.50 79 LYS A C 1
ATOM 654 O O . LYS A 1 79 ? 4.082 -1.018 12.833 1.00 89.50 79 LYS A O 1
ATOM 659 N N . LYS A 1 80 ? 2.410 -2.134 11.832 1.00 89.38 80 LYS A N 1
ATOM 660 C CA . LYS A 1 80 ? 3.164 -2.505 10.619 1.00 89.38 80 LYS A CA 1
ATOM 661 C C . LYS A 1 80 ? 3.142 -1.411 9.548 1.00 89.38 80 LYS A C 1
ATOM 663 O O . LYS A 1 80 ? 4.062 -1.351 8.730 1.00 89.38 80 LYS A O 1
ATOM 668 N N . TYR A 1 81 ? 2.122 -0.562 9.555 1.00 91.62 81 TYR A N 1
ATOM 669 C CA . TYR A 1 81 ? 1.845 0.431 8.533 1.00 91.62 81 TYR A CA 1
ATOM 670 C C . TYR A 1 81 ? 1.428 1.775 9.144 1.00 91.62 81 TYR A C 1
ATOM 672 O O . TYR A 1 81 ? 0.864 1.848 10.232 1.00 91.62 81 TYR A O 1
ATOM 680 N N . LYS A 1 82 ? 1.662 2.845 8.389 1.00 91.81 82 LYS A N 1
ATOM 681 C CA . LYS A 1 82 ? 1.231 4.209 8.684 1.00 91.81 82 LYS A CA 1
ATOM 682 C C . LYS A 1 82 ? 0.078 4.584 7.766 1.00 91.81 82 LYS A C 1
ATOM 684 O O . LYS A 1 82 ? 0.207 4.397 6.559 1.00 91.81 82 LYS A O 1
ATOM 689 N N . LYS A 1 83 ? -0.999 5.159 8.308 1.00 91.12 83 LYS A N 1
ATOM 690 C CA . LYS A 1 83 ? -2.057 5.768 7.488 1.00 91.12 83 LYS A CA 1
ATOM 691 C C . LYS A 1 83 ? -1.479 6.959 6.721 1.00 91.12 83 LYS A C 1
ATOM 693 O O . LYS A 1 83 ? -0.798 7.793 7.321 1.00 91.12 83 LYS A O 1
ATOM 698 N N . VAL A 1 84 ? -1.741 7.029 5.423 1.00 92.75 84 VAL A N 1
ATOM 699 C CA . VAL A 1 84 ? -1.270 8.111 4.547 1.00 92.75 84 VAL A CA 1
ATOM 700 C C . VAL A 1 84 ? -2.405 8.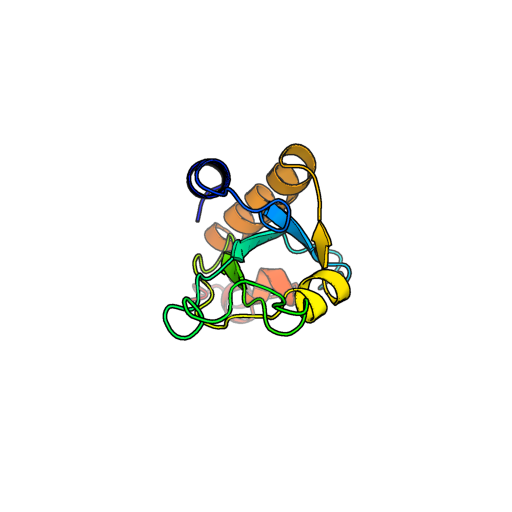673 3.702 1.00 92.75 84 VAL A C 1
ATOM 702 O O . VAL A 1 84 ? -3.501 8.110 3.668 1.00 92.75 84 VAL A O 1
ATOM 705 N N . THR A 1 85 ? -2.151 9.797 3.036 1.00 90.88 85 THR A N 1
ATOM 706 C CA . THR A 1 85 ? -3.085 10.357 2.059 1.00 90.88 85 THR A CA 1
ATOM 707 C C . THR A 1 85 ? -3.115 9.509 0.790 1.00 90.88 85 THR A C 1
ATOM 709 O O . THR A 1 85 ? -2.193 8.744 0.494 1.00 90.88 85 THR A O 1
ATOM 712 N N . ASN A 1 86 ? -4.203 9.645 0.037 1.00 89.50 86 ASN A N 1
ATOM 713 C CA . ASN A 1 86 ? -4.359 9.028 -1.278 1.00 89.50 86 ASN A CA 1
ATOM 714 C C . ASN A 1 86 ? -3.237 9.455 -2.239 1.00 89.50 86 ASN A C 1
ATOM 716 O O . ASN A 1 86 ? -2.723 8.600 -2.941 1.00 89.50 86 ASN A O 1
ATOM 720 N N . GLU A 1 87 ? -2.772 10.704 -2.189 1.00 89.44 87 GLU A N 1
ATOM 721 C CA . GLU A 1 87 ? -1.640 11.186 -2.998 1.00 89.44 87 GLU A CA 1
ATOM 722 C C . GLU A 1 87 ? -0.336 10.403 -2.745 1.00 89.44 87 GLU A C 1
ATOM 724 O O . GLU A 1 87 ? 0.310 9.937 -3.683 1.00 89.44 87 GLU A O 1
ATOM 729 N N . GLU A 1 88 ? 0.053 10.200 -1.477 1.00 89.88 88 GLU A N 1
ATOM 730 C CA . GLU A 1 88 ? 1.248 9.402 -1.156 1.00 89.88 88 GLU A CA 1
ATOM 731 C C . GLU A 1 88 ? 1.047 7.923 -1.504 1.00 89.88 88 GLU A C 1
ATOM 733 O O . GLU A 1 88 ? 1.968 7.240 -1.966 1.00 89.88 88 GLU A O 1
ATOM 738 N N . ALA A 1 89 ? -0.161 7.410 -1.270 1.00 90.94 89 ALA A N 1
ATOM 739 C CA . ALA A 1 89 ? -0.495 6.031 -1.571 1.00 90.94 89 ALA A CA 1
ATOM 740 C C . ALA A 1 89 ? -0.496 5.752 -3.075 1.00 90.94 89 ALA A C 1
ATOM 742 O O . ALA A 1 89 ? -0.013 4.694 -3.457 1.00 90.94 89 ALA A O 1
ATOM 743 N N . GLU A 1 90 ? -0.966 6.676 -3.915 1.00 91.75 90 GLU A N 1
ATOM 744 C CA . GLU A 1 90 ? -1.068 6.534 -5.372 1.00 91.75 90 GLU A CA 1
ATOM 745 C C . GLU A 1 90 ? 0.278 6.194 -6.000 1.00 91.75 90 GLU A C 1
ATOM 747 O O . GLU A 1 90 ? 0.394 5.234 -6.766 1.00 91.75 90 GLU A O 1
ATOM 752 N N . ILE A 1 91 ? 1.304 6.968 -5.641 1.00 89.88 91 ILE A N 1
ATOM 753 C CA . ILE A 1 91 ? 2.653 6.834 -6.192 1.00 89.88 91 ILE A CA 1
ATOM 754 C C . ILE A 1 91 ? 3.178 5.430 -5.894 1.00 89.88 91 ILE A C 1
ATOM 756 O O . ILE A 1 91 ? 3.627 4.713 -6.789 1.00 89.88 91 ILE A O 1
ATOM 760 N N . HIS A 1 92 ? 3.083 5.007 -4.632 1.00 89.62 92 HIS A N 1
ATOM 761 C CA . HIS A 1 92 ? 3.543 3.689 -4.214 1.00 89.62 92 HIS A CA 1
ATOM 762 C C . HIS A 1 92 ? 2.661 2.564 -4.765 1.00 89.62 92 HIS A C 1
ATOM 764 O O . HIS A 1 92 ? 3.186 1.550 -5.212 1.00 89.62 92 HIS A O 1
ATOM 770 N N . TRP A 1 93 ? 1.342 2.731 -4.776 1.00 90.69 93 TRP A N 1
ATOM 771 C CA . TRP A 1 93 ? 0.393 1.733 -5.263 1.00 90.69 93 TRP A CA 1
ATOM 772 C C . TRP A 1 93 ? 0.584 1.463 -6.746 1.00 90.69 93 TRP A C 1
ATOM 774 O O . TRP A 1 93 ? 0.676 0.308 -7.151 1.00 90.69 93 TRP A O 1
ATOM 784 N N . THR A 1 94 ? 0.688 2.521 -7.547 1.00 89.56 94 THR A N 1
ATOM 785 C CA . THR A 1 94 ? 0.886 2.427 -8.994 1.00 89.56 94 THR A CA 1
ATOM 786 C C . THR A 1 94 ? 2.239 1.808 -9.307 1.00 89.56 94 THR A C 1
ATOM 788 O O . THR A 1 94 ? 2.298 0.882 -10.105 1.00 89.56 94 THR A O 1
ATOM 791 N N . GLN A 1 95 ? 3.309 2.214 -8.613 1.00 85.94 95 GLN A N 1
ATOM 792 C CA . GLN A 1 95 ? 4.625 1.579 -8.760 1.00 85.94 95 GLN A CA 1
ATOM 793 C C . GLN A 1 95 ? 4.605 0.093 -8.396 1.00 85.94 95 GLN A C 1
ATOM 795 O O . GLN A 1 95 ? 5.263 -0.714 -9.045 1.00 85.94 95 GLN A O 1
ATOM 800 N N . GLN A 1 96 ? 3.886 -0.285 -7.338 1.00 84.38 96 GLN A N 1
ATOM 801 C CA . GLN A 1 96 ? 3.758 -1.685 -6.950 1.00 84.38 96 GLN A CA 1
ATOM 802 C C . GLN A 1 96 ? 2.918 -2.483 -7.938 1.00 84.38 96 GLN A C 1
ATOM 804 O O . GLN A 1 96 ? 3.283 -3.611 -8.251 1.00 84.38 96 GLN A O 1
ATOM 809 N N . TYR A 1 97 ? 1.823 -1.907 -8.428 1.00 86.75 97 TYR A N 1
ATOM 810 C CA . TYR A 1 97 ? 0.967 -2.530 -9.425 1.00 86.75 97 TYR A CA 1
ATOM 811 C C . TYR A 1 97 ? 1.726 -2.740 -10.734 1.00 86.75 97 TYR A C 1
ATOM 813 O O . TYR A 1 97 ? 1.800 -3.868 -11.207 1.00 86.75 97 TYR A O 1
ATOM 821 N N . ASP A 1 98 ? 2.349 -1.686 -11.263 1.00 84.44 98 ASP A N 1
ATOM 822 C CA . ASP A 1 98 ? 3.172 -1.742 -12.469 1.00 84.44 98 ASP A CA 1
ATOM 823 C C . ASP A 1 98 ? 4.267 -2.793 -12.320 1.00 84.44 98 ASP A C 1
ATOM 825 O O . ASP A 1 98 ? 4.397 -3.692 -13.146 1.00 84.44 98 ASP A O 1
ATOM 829 N N . ALA A 1 99 ? 4.981 -2.763 -11.197 1.00 77.44 99 ALA A N 1
ATOM 830 C CA . ALA A 1 99 ? 5.998 -3.755 -10.950 1.00 77.44 99 ALA A CA 1
ATOM 831 C C . ALA A 1 99 ? 5.416 -5.156 -10.768 1.00 77.44 99 ALA A C 1
ATOM 833 O O . ALA A 1 99 ? 6.082 -6.100 -11.133 1.00 77.44 99 ALA A O 1
ATOM 834 N N . SER A 1 100 ? 4.200 -5.337 -10.258 1.00 76.44 100 SER A N 1
ATOM 835 C CA . SER A 1 100 ? 3.567 -6.658 -10.196 1.00 76.44 100 SER A CA 1
ATOM 836 C C . SER A 1 100 ? 3.136 -7.181 -11.564 1.00 76.44 100 SER A C 1
ATOM 838 O O . SER A 1 100 ? 3.034 -8.394 -11.725 1.00 76.44 100 SER A O 1
ATOM 840 N N . VAL A 1 101 ? 2.837 -6.287 -12.509 1.00 76.19 101 VAL A N 1
ATOM 841 C CA . VAL A 1 101 ? 2.452 -6.627 -13.885 1.00 76.19 101 VAL A CA 1
ATOM 842 C C . VAL A 1 101 ? 3.691 -6.892 -14.740 1.00 76.19 101 VAL A C 1
ATOM 844 O O . VAL A 1 101 ? 3.722 -7.859 -15.491 1.00 76.19 101 VAL A O 1
ATOM 847 N N . ASN A 1 102 ? 4.726 -6.062 -14.601 1.00 73.44 102 ASN A N 1
ATOM 848 C CA . ASN A 1 102 ? 5.939 -6.113 -15.419 1.00 73.44 102 ASN A CA 1
ATOM 849 C C . ASN A 1 102 ? 7.069 -6.941 -14.793 1.00 73.44 102 ASN A C 1
ATOM 851 O O . ASN A 1 102 ? 8.011 -7.331 -15.476 1.00 73.44 102 ASN A O 1
ATOM 855 N N . THR A 1 103 ? 7.044 -7.161 -13.477 1.00 69.75 103 THR A N 1
ATOM 856 C CA . THR A 1 103 ? 8.106 -7.837 -12.724 1.00 69.75 103 THR A CA 1
ATOM 857 C C . THR A 1 103 ? 7.513 -8.929 -11.840 1.00 69.75 103 THR A C 1
ATOM 859 O O . THR A 1 103 ? 6.739 -8.696 -10.915 1.00 69.75 103 THR A O 1
ATOM 862 N N . CYS A 1 104 ? 7.936 -10.166 -12.064 1.00 72.06 104 CYS A N 1
ATOM 863 C CA . CYS A 1 104 ? 7.553 -11.269 -11.196 1.00 72.06 104 CYS A CA 1
ATOM 864 C C . CYS A 1 104 ? 7.905 -10.975 -9.722 1.00 72.06 104 CYS A C 1
ATOM 866 O O . CYS A 1 104 ? 8.923 -10.346 -9.403 1.00 72.06 104 CYS A O 1
ATOM 868 N N . SER A 1 105 ? 7.085 -11.482 -8.796 1.00 65.88 105 SER A N 1
ATOM 869 C CA . SER A 1 105 ? 7.261 -11.248 -7.352 1.00 65.88 105 SER A CA 1
ATOM 870 C C . SER A 1 105 ? 8.678 -11.600 -6.864 1.00 65.88 105 SER A C 1
ATOM 872 O O . SER A 1 105 ? 9.210 -10.940 -5.971 1.00 65.88 105 SER A O 1
ATOM 874 N N . HIS A 1 106 ? 9.323 -12.592 -7.484 1.00 69.56 106 HIS A N 1
ATOM 875 C CA . HIS A 1 106 ? 10.702 -12.988 -7.198 1.00 69.56 106 HIS A CA 1
ATOM 876 C C . HIS A 1 106 ? 11.720 -11.890 -7.526 1.00 69.56 106 HIS A C 1
ATOM 878 O O . HIS A 1 106 ? 12.519 -11.528 -6.665 1.00 69.56 106 HIS A O 1
ATOM 884 N N . ALA A 1 107 ? 11.682 -11.324 -8.733 1.00 69.62 107 ALA A N 1
ATOM 885 C CA . ALA A 1 107 ? 12.591 -10.243 -9.109 1.00 69.62 107 ALA A CA 1
ATOM 886 C C . ALA A 1 107 ? 12.263 -8.952 -8.350 1.00 69.62 107 ALA A C 1
ATOM 888 O O . ALA A 1 107 ? 13.168 -8.229 -7.938 1.00 69.62 107 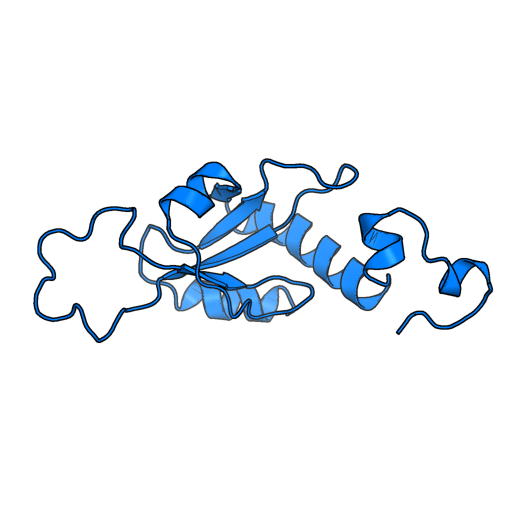ALA A O 1
ATOM 889 N N . TYR A 1 108 ? 10.982 -8.694 -8.083 1.00 67.94 108 TYR A N 1
ATOM 890 C CA . TYR A 1 108 ? 10.565 -7.488 -7.381 1.00 67.94 108 TYR A CA 1
ATOM 891 C C . TYR A 1 108 ? 11.047 -7.444 -5.924 1.00 67.94 108 TYR A C 1
ATOM 893 O O . TYR A 1 108 ? 11.555 -6.411 -5.475 1.00 67.94 108 TYR A O 1
ATOM 901 N N . TRP A 1 109 ? 10.910 -8.559 -5.192 1.00 65.00 109 TRP A N 1
ATOM 902 C CA . TRP A 1 109 ? 11.296 -8.642 -3.781 1.00 65.00 109 TRP A CA 1
ATOM 903 C C . TRP A 1 109 ? 12.762 -9.014 -3.569 1.00 65.00 109 TRP A C 1
ATOM 905 O O . TRP A 1 109 ? 13.405 -8.404 -2.719 1.00 65.00 109 TRP A O 1
ATOM 915 N N . ASN A 1 110 ? 13.297 -9.975 -4.328 1.00 66.12 110 ASN A N 1
ATOM 916 C CA . ASN A 1 110 ? 14.667 -10.470 -4.142 1.00 66.12 110 ASN A CA 1
ATOM 917 C C . ASN A 1 110 ? 15.688 -9.804 -5.076 1.00 66.12 110 ASN A C 1
ATOM 919 O O . ASN A 1 110 ? 16.864 -10.150 -5.028 1.00 66.12 110 ASN A O 1
ATOM 923 N N . GLY A 1 111 ? 15.263 -8.889 -5.952 1.00 63.88 111 GLY A N 1
ATOM 924 C CA . GLY A 1 111 ? 16.140 -8.231 -6.925 1.00 63.88 111 GLY A CA 1
ATOM 925 C C . GLY A 1 111 ? 16.589 -9.131 -8.081 1.00 63.88 111 GLY A C 1
ATOM 926 O O . GLY A 1 111 ? 17.217 -8.640 -9.009 1.00 63.88 111 GLY A O 1
ATOM 927 N N . ASN A 1 112 ? 16.263 -10.429 -8.049 1.00 61.72 112 ASN A N 1
ATOM 928 C CA . ASN A 1 112 ? 16.639 -11.389 -9.080 1.00 61.72 112 ASN A CA 1
ATOM 929 C C . ASN A 1 112 ? 15.584 -12.510 -9.181 1.00 61.72 112 ASN A C 1
ATOM 931 O O . ASN A 1 112 ? 15.371 -13.233 -8.206 1.00 61.72 112 ASN A O 1
ATOM 935 N N . CYS A 1 113 ? 14.928 -12.692 -10.339 1.00 65.19 113 CYS A N 1
ATOM 936 C CA . CYS A 1 113 ? 14.214 -13.949 -10.624 1.00 65.19 113 CYS A CA 1
ATOM 937 C C . CYS A 1 113 ? 15.186 -14.893 -11.326 1.00 65.19 113 CYS A C 1
ATOM 939 O O . CYS A 1 113 ? 15.784 -14.547 -12.347 1.00 65.19 113 CYS A O 1
ATOM 941 N N . ARG A 1 114 ? 15.349 -16.089 -10.753 1.00 64.50 114 ARG A N 1
ATOM 942 C CA . ARG A 1 114 ? 16.213 -17.129 -11.311 1.00 64.50 114 ARG A CA 1
ATOM 943 C C . ARG A 1 114 ? 15.703 -17.558 -12.691 1.00 64.50 114 ARG A C 1
ATOM 945 O O . ARG A 1 114 ? 16.510 -17.637 -13.601 1.00 64.50 114 ARG A O 1
ATOM 952 N N . ASN A 1 115 ? 14.386 -17.690 -12.881 1.00 59.97 115 ASN A N 1
ATOM 953 C CA . ASN A 1 115 ? 13.805 -18.009 -14.192 1.00 59.97 115 ASN A CA 1
ATOM 954 C C . ASN A 1 115 ? 14.093 -16.918 -15.231 1.00 59.97 115 ASN A C 1
ATOM 956 O O . ASN A 1 115 ? 14.639 -17.237 -16.279 1.00 59.97 115 ASN A O 1
ATOM 960 N N . VAL A 1 116 ? 13.862 -15.640 -14.905 1.00 63.31 116 VAL A N 1
ATOM 961 C CA . VAL A 1 116 ? 14.150 -14.528 -15.834 1.00 63.31 116 VAL A CA 1
ATOM 962 C C . VAL A 1 116 ? 15.642 -14.449 -16.183 1.00 63.31 116 VAL A C 1
ATOM 964 O O . VAL A 1 116 ? 15.984 -14.232 -17.339 1.00 63.31 116 VAL A O 1
ATOM 967 N N . ASN A 1 117 ? 16.550 -14.684 -15.225 1.00 60.66 117 ASN A N 1
ATOM 968 C CA . ASN A 1 117 ? 17.995 -14.714 -15.515 1.00 60.66 117 ASN A CA 1
ATOM 969 C C . ASN A 1 117 ? 18.414 -15.870 -16.421 1.00 60.66 117 ASN A C 1
ATOM 971 O O . ASN A 1 117 ? 19.401 -15.747 -17.138 1.00 60.66 117 ASN A O 1
ATOM 975 N N . LEU A 1 118 ? 17.691 -16.988 -16.378 1.00 64.56 118 LEU A N 1
ATOM 976 C CA . LEU A 1 118 ? 17.890 -18.092 -17.311 1.00 64.56 118 LEU A CA 1
ATOM 977 C C . LEU A 1 118 ? 17.111 -17.900 -18.631 1.00 64.56 118 LEU A C 1
ATOM 979 O O . LEU A 1 118 ? 17.121 -18.800 -19.462 1.00 64.56 118 LEU A O 1
ATOM 983 N N . GLY A 1 119 ? 16.466 -16.746 -18.851 1.00 58.22 119 GLY A N 1
ATOM 984 C CA . GLY A 1 119 ? 15.698 -16.457 -20.068 1.00 58.22 119 GLY A CA 1
ATOM 985 C C . GLY A 1 119 ? 14.325 -17.134 -20.127 1.00 58.22 119 GLY A C 1
ATOM 986 O O . GLY A 1 119 ? 13.741 -17.220 -21.201 1.00 58.22 119 GLY A O 1
ATOM 987 N N . HIS A 1 120 ? 13.816 -17.623 -18.994 1.00 59.31 120 HIS A N 1
ATOM 988 C CA . HIS A 1 120 ? 12.498 -18.240 -18.882 1.00 59.31 120 HIS A CA 1
ATOM 989 C C . HIS A 1 120 ? 11.459 -17.261 -18.331 1.00 59.31 120 HIS A C 1
ATOM 991 O O . HIS A 1 120 ? 11.737 -16.505 -17.392 1.00 59.31 120 HIS A O 1
ATOM 997 N N . ASP A 1 121 ? 10.235 -17.358 -18.849 1.00 54.59 121 ASP A N 1
ATOM 998 C CA . ASP A 1 121 ? 9.062 -16.729 -18.255 1.00 54.59 121 ASP A CA 1
ATOM 999 C C . ASP A 1 121 ? 8.900 -17.178 -16.791 1.00 54.59 121 ASP A C 1
ATOM 1001 O O . ASP A 1 121 ? 9.016 -18.355 -16.433 1.00 54.59 121 ASP A O 1
ATOM 1005 N N . CYS A 1 122 ? 8.734 -16.197 -15.907 1.00 56.03 122 CYS A N 1
ATOM 1006 C CA . CYS A 1 122 ? 8.617 -16.389 -14.465 1.00 56.03 122 CYS A CA 1
ATOM 1007 C C . CYS A 1 122 ? 7.117 -16.313 -14.134 1.00 56.03 122 CYS A C 1
ATOM 1009 O O . CYS A 1 122 ? 6.613 -15.211 -13.925 1.00 56.03 122 CYS A O 1
ATOM 1011 N N . GLU A 1 123 ? 6.437 -17.468 -14.163 1.00 54.38 123 GLU A N 1
ATOM 1012 C CA . GLU A 1 123 ? 5.039 -17.658 -13.719 1.00 54.38 123 GLU A CA 1
ATOM 1013 C C . GLU A 1 123 ? 4.939 -17.721 -12.184 1.00 54.38 123 GLU A C 1
ATOM 1015 O O . GLU A 1 123 ? 5.799 -18.386 -11.550 1.00 54.38 123 GLU A O 1
#

Organism: Megaselia scalaris (NCBI:txid36166)

Sequence (123 aa):
MIWQEAIDKWSDLISDKEGFYLSHQLKNGKKTAILACEVEQKQMKNKKEKLSKKDIMFQIYRPNTGLQFRHESLAEIEKKYKKVTNEEAEIHWTQQYDASVNTCSHAYWNGNCRNVNLGHDCE

pLDDT: mean 78.34, std 13.12, range [47.44, 93.38]